Protein AF-A0ABD2AEQ9-F1 (afdb_monomer_lite)

Foldseek 3Di:
DDDDDDDDDPPDDPPPPPPVDPFPFDWDKDADPLGWIWIKTDGPFKIKTWTADSQRKIWMKMWGQDPVRDIKIKTWIQHPVGIDIDIPPDDDDPDDDDDDPVRVVVVVVVVVVVVVVVVVVVVVVVVVVVVVVVVVVVVVVVVVVVVVVVPDDPPDDD

Secondary structure (DSSP, 8-state):
-------------------------EEEEEE-TTS-EEEEEE-SSEEEEEEE-TTS-EEEEEEEE-TTSPEEEEEEEEETTEEEEEETTPPPPPPPPPPPHHHHHHHHHHHHHHHHHHHHHHHHHHHHHHHHHHHHHHHHHHHHHHHHHHSS------

Organism: Vespula squamosa (NCBI:txid30214)

Structure (mmCIF, N/CA/C/O backbone):
data_AF-A0ABD2AEQ9-F1
#
_entry.id   AF-A0ABD2AEQ9-F1
#
loop_
_atom_site.group_PDB
_atom_site.id
_atom_site.type_symbol
_atom_site.label_atom_id
_atom_site.label_alt_id
_atom_site.label_comp_id
_atom_site.label_asym_id
_atom_site.label_entity_id
_atom_site.label_seq_id
_atom_site.pdbx_PDB_ins_code
_atom_site.Cartn_x
_atom_site.Cartn_y
_atom_site.Cartn_z
_atom_site.occupancy
_atom_site.B_iso_or_equiv
_atom_site.auth_seq_id
_atom_site.auth_comp_id
_atom_site.auth_asym_id
_atom_site.auth_atom_id
_atom_site.pdbx_PDB_model_num
ATOM 1 N N . MET A 1 1 ? 43.096 48.940 -59.072 1.00 42.12 1 MET A N 1
ATOM 2 C CA . MET A 1 1 ? 42.589 48.435 -60.367 1.00 42.12 1 MET A CA 1
ATOM 3 C C . MET A 1 1 ? 42.604 46.909 -60.347 1.00 42.12 1 MET A C 1
ATOM 5 O O . MET A 1 1 ? 43.651 46.336 -60.105 1.00 42.12 1 MET A O 1
ATOM 9 N N . MET A 1 2 ? 41.408 46.332 -60.514 1.00 54.34 2 MET A N 1
ATOM 10 C CA . MET A 1 2 ? 40.975 44.951 -60.823 1.00 54.34 2 MET A CA 1
ATOM 11 C C . MET A 1 2 ? 41.945 43.755 -60.750 1.00 54.34 2 MET A C 1
ATOM 13 O O . MET A 1 2 ? 42.954 43.737 -61.450 1.00 54.34 2 MET A O 1
ATOM 17 N N . LYS A 1 3 ? 41.461 42.689 -60.079 1.00 47.34 3 LYS A N 1
ATOM 18 C CA . LYS A 1 3 ? 41.197 41.289 -60.540 1.00 47.34 3 LYS A CA 1
ATOM 19 C C . LYS A 1 3 ? 41.293 40.368 -59.302 1.00 47.34 3 LYS A C 1
ATOM 21 O O . LYS A 1 3 ? 42.216 40.536 -58.527 1.00 47.34 3 LYS A O 1
ATOM 26 N N . GLY A 1 4 ? 40.428 39.405 -59.003 1.00 49.38 4 GLY A N 1
ATOM 27 C CA . GLY A 1 4 ? 39.300 38.804 -59.699 1.00 49.38 4 GLY A CA 1
ATOM 28 C C . GLY A 1 4 ? 38.613 37.799 -58.755 1.00 49.38 4 GLY A C 1
ATOM 29 O O . GLY A 1 4 ? 39.162 37.409 -57.728 1.00 49.38 4 GLY A O 1
ATOM 30 N N . ILE A 1 5 ? 37.384 37.446 -59.109 1.00 57.69 5 ILE A N 1
ATOM 31 C CA . ILE A 1 5 ? 36.495 36.478 -58.457 1.00 57.69 5 ILE A CA 1
ATOM 32 C C . ILE A 1 5 ? 36.957 35.050 -58.782 1.00 57.69 5 ILE A C 1
ATOM 34 O O . ILE A 1 5 ? 37.357 34.823 -59.921 1.00 57.69 5 ILE A O 1
ATOM 38 N N . LEU A 1 6 ? 36.845 34.125 -57.815 1.00 50.03 6 LEU A N 1
ATOM 39 C CA . LEU A 1 6 ? 36.402 32.714 -57.932 1.00 50.03 6 LEU A CA 1
ATOM 40 C C . LEU A 1 6 ? 36.979 31.881 -56.766 1.00 50.03 6 LEU A C 1
ATOM 42 O O . LEU A 1 6 ? 38.193 31.788 -56.641 1.00 50.03 6 LEU A O 1
ATOM 46 N N . LEU A 1 7 ? 36.129 31.244 -55.948 1.00 50.50 7 LEU A N 1
ATOM 47 C CA . LEU A 1 7 ? 36.004 29.776 -55.875 1.00 50.50 7 LEU A CA 1
ATOM 48 C C . LEU A 1 7 ? 35.058 29.320 -54.742 1.00 50.50 7 LEU A C 1
ATOM 50 O O . LEU A 1 7 ? 35.221 29.674 -53.582 1.00 50.50 7 LEU A O 1
ATOM 54 N N . SER A 1 8 ? 34.129 28.452 -55.151 1.00 54.91 8 SER A N 1
ATOM 55 C CA . SER A 1 8 ? 33.589 27.276 -54.453 1.00 54.91 8 SER A CA 1
ATOM 56 C C . SER A 1 8 ? 32.903 27.423 -53.092 1.00 54.91 8 SER A C 1
ATOM 58 O O . SER A 1 8 ? 33.503 27.759 -52.076 1.00 54.91 8 SER A O 1
ATOM 60 N N . GLY A 1 9 ? 31.632 27.019 -53.089 1.00 56.56 9 GLY A N 1
ATOM 61 C CA . GLY A 1 9 ? 30.780 26.894 -51.921 1.00 56.56 9 GLY A CA 1
ATOM 62 C C . GLY A 1 9 ? 31.366 26.058 -50.786 1.00 56.56 9 GLY A C 1
ATOM 63 O O . GLY A 1 9 ? 31.871 24.956 -50.976 1.00 56.56 9 GLY A O 1
ATOM 64 N N . LEU A 1 10 ? 31.167 26.580 -49.582 1.00 56.66 10 LEU A N 1
ATOM 65 C CA . LEU A 1 10 ? 31.201 25.835 -48.333 1.00 56.66 10 LEU A CA 1
ATOM 66 C C . LEU A 1 10 ? 29.792 25.829 -47.716 1.00 56.66 10 LEU A C 1
ATOM 68 O O . LEU A 1 10 ? 29.600 26.107 -46.539 1.00 56.66 10 LEU A O 1
ATOM 72 N N . LEU A 1 11 ? 28.782 25.533 -48.540 1.00 60.44 11 LEU A N 1
ATOM 73 C CA . LEU A 1 11 ? 27.475 25.069 -48.076 1.00 60.44 11 LEU A CA 1
ATOM 74 C C . LEU A 1 11 ? 27.488 23.539 -48.094 1.00 60.44 11 LEU A C 1
ATOM 76 O O . LEU A 1 11 ? 26.859 22.922 -48.941 1.00 60.44 11 LEU A O 1
ATOM 80 N N . CYS A 1 12 ? 28.272 22.929 -47.212 1.00 45.34 12 CYS A N 1
ATOM 81 C CA . CYS A 1 12 ? 28.094 21.5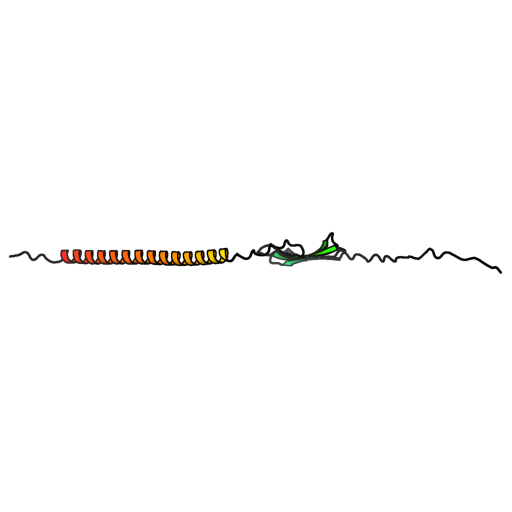43 -46.790 1.00 45.34 12 CYS A CA 1
ATOM 82 C C . CYS A 1 12 ? 29.101 21.278 -45.675 1.00 45.34 12 CYS A C 1
ATOM 84 O O . CYS A 1 12 ? 30.278 21.091 -45.957 1.00 45.34 12 CYS A O 1
ATOM 86 N N . CYS A 1 13 ? 28.645 21.337 -44.424 1.00 42.56 13 CYS A N 1
ATOM 87 C CA . CYS A 1 13 ? 29.040 20.449 -43.319 1.00 42.56 13 CYS A CA 1
ATOM 88 C C . CYS A 1 13 ? 28.590 21.016 -41.959 1.00 42.56 13 CYS A C 1
ATOM 90 O O . CYS A 1 13 ? 29.320 20.950 -40.976 1.00 42.56 13 CYS A O 1
ATOM 92 N N . LEU A 1 14 ? 27.327 21.450 -41.849 1.00 46.88 14 LEU A N 1
ATOM 93 C CA . LEU A 1 14 ? 26.572 21.163 -40.625 1.00 46.88 14 LEU A CA 1
ATOM 94 C C . LEU A 1 14 ? 26.219 19.670 -40.644 1.00 46.88 14 LEU A C 1
ATOM 96 O O . LEU A 1 14 ? 25.057 19.289 -40.741 1.00 46.88 14 LEU A O 1
ATOM 100 N N . ILE A 1 15 ? 27.234 18.804 -40.607 1.00 54.00 15 ILE A N 1
ATOM 101 C CA . ILE A 1 15 ? 26.997 17.416 -40.235 1.00 54.00 15 ILE A CA 1
ATOM 102 C C . ILE A 1 15 ? 26.853 17.467 -38.720 1.00 54.00 15 ILE A C 1
ATOM 104 O O . ILE A 1 15 ? 27.822 17.289 -37.982 1.00 54.00 15 ILE A O 1
ATOM 108 N N . LEU A 1 16 ? 25.628 17.748 -38.262 1.00 52.12 16 LEU A N 1
ATOM 109 C CA . LEU A 1 16 ? 25.184 17.244 -36.975 1.00 52.12 16 LEU A CA 1
ATOM 110 C C . LEU A 1 16 ? 25.390 15.735 -37.065 1.00 52.12 16 LEU A C 1
ATOM 112 O O . LEU A 1 16 ? 24.589 15.012 -37.657 1.00 52.12 16 LEU A O 1
ATOM 116 N N . LYS A 1 17 ? 26.513 15.260 -36.527 1.00 50.41 17 LYS A N 1
ATOM 117 C CA . LYS A 1 17 ? 26.681 13.857 -36.190 1.00 50.41 17 LYS A CA 1
ATOM 118 C C . LYS A 1 17 ? 25.689 13.589 -35.066 1.00 50.41 17 LYS A C 1
ATOM 120 O O . LYS A 1 17 ? 26.028 13.651 -33.892 1.00 50.41 17 LYS A O 1
ATOM 125 N N . SER A 1 18 ? 24.441 13.343 -35.449 1.00 54.31 18 SER A N 1
ATOM 126 C CA . SER A 1 18 ? 23.497 12.586 -34.648 1.00 54.31 18 SER A CA 1
ATOM 127 C C . SER A 1 18 ? 24.087 11.183 -34.548 1.00 54.31 18 SER A C 1
ATOM 129 O O . SER A 1 18 ? 23.841 10.312 -35.379 1.00 54.31 18 SER A O 1
ATOM 131 N N . SER A 1 19 ? 24.983 10.980 -33.583 1.00 52.75 19 SER A N 1
ATOM 132 C CA . SER A 1 19 ? 25.280 9.637 -33.122 1.00 52.75 19 SER A CA 1
ATOM 133 C C . SER A 1 19 ? 24.009 9.162 -32.432 1.00 52.75 19 SER A C 1
ATOM 135 O O . SER A 1 19 ? 23.799 9.466 -31.258 1.00 52.75 19 SER A O 1
ATOM 137 N N . GLY A 1 20 ? 23.133 8.486 -33.178 1.00 52.25 20 GLY A N 1
ATOM 138 C CA . GLY A 1 20 ? 22.083 7.676 -32.583 1.00 52.25 20 GLY A CA 1
ATOM 139 C C . GLY A 1 20 ? 22.770 6.701 -31.639 1.00 52.25 20 GLY A C 1
ATOM 140 O O . GLY A 1 20 ? 23.409 5.750 -32.088 1.00 52.25 20 GLY A O 1
ATOM 141 N N . GLN A 1 21 ? 22.752 7.006 -30.342 1.00 55.25 21 GLN A N 1
ATOM 142 C CA . GLN A 1 21 ? 23.272 6.091 -29.341 1.00 55.25 21 GLN A CA 1
ATOM 143 C C . GLN A 1 21 ? 22.453 4.803 -29.462 1.00 55.25 21 GLN A C 1
ATOM 145 O O . GLN A 1 21 ? 21.226 4.886 -29.583 1.00 55.25 21 GLN A O 1
ATOM 150 N N . PRO A 1 22 ? 23.089 3.620 -29.480 1.00 51.91 22 PRO A N 1
ATOM 151 C CA . PRO A 1 22 ? 22.338 2.380 -29.460 1.00 51.91 22 PRO A CA 1
ATOM 152 C C . PRO A 1 22 ? 21.494 2.373 -28.185 1.00 51.91 22 PRO A C 1
ATOM 154 O O . PRO A 1 22 ? 22.024 2.439 -27.075 1.00 51.91 22 PRO A O 1
ATOM 157 N N . VAL A 1 23 ? 20.173 2.338 -28.348 1.00 53.75 23 VAL A N 1
ATOM 158 C CA . VAL A 1 23 ? 19.245 2.123 -27.240 1.00 53.75 23 VAL A CA 1
ATOM 159 C C . VAL A 1 23 ? 19.423 0.680 -26.784 1.00 53.75 23 VAL A C 1
ATOM 161 O O . VAL A 1 23 ? 18.883 -0.257 -27.367 1.00 53.75 23 VAL A O 1
ATOM 164 N N . MET A 1 24 ? 20.275 0.487 -25.782 1.00 56.44 24 MET A N 1
ATOM 165 C CA . MET A 1 24 ? 20.486 -0.814 -25.163 1.00 56.44 24 MET A CA 1
ATOM 166 C C . MET A 1 24 ? 19.243 -1.144 -24.340 1.00 56.44 24 MET A C 1
ATOM 168 O O . MET A 1 24 ? 19.179 -0.841 -23.152 1.00 56.44 24 MET A O 1
ATOM 172 N N . ASN A 1 25 ? 18.244 -1.743 -24.987 1.00 64.44 25 ASN A N 1
ATOM 173 C CA . ASN A 1 25 ? 17.130 -2.367 -24.291 1.00 64.44 25 ASN A CA 1
ATOM 174 C C . ASN A 1 25 ? 17.664 -3.630 -23.613 1.00 64.44 25 ASN A C 1
ATOM 176 O O . ASN A 1 25 ? 17.755 -4.692 -24.228 1.00 64.44 25 ASN A O 1
ATOM 180 N N . VAL A 1 26 ? 18.106 -3.495 -22.367 1.00 71.69 26 VAL A N 1
ATOM 181 C CA . VAL A 1 26 ? 18.565 -4.633 -21.572 1.00 71.69 26 VAL A CA 1
ATOM 182 C C . VAL A 1 26 ? 17.319 -5.307 -21.022 1.00 71.69 26 VAL A C 1
ATOM 184 O O . VAL A 1 26 ? 16.560 -4.652 -20.323 1.00 71.69 26 VAL A O 1
ATOM 187 N N . LEU A 1 27 ? 17.101 -6.581 -21.342 1.00 80.75 27 LEU A N 1
ATOM 188 C CA . LEU A 1 27 ? 16.089 -7.438 -20.725 1.00 80.75 27 LEU A CA 1
ATOM 189 C C . LEU A 1 27 ? 16.820 -8.632 -20.109 1.00 80.75 27 LEU A C 1
ATOM 191 O O . LEU A 1 27 ? 17.446 -9.414 -20.822 1.00 80.75 27 LEU A O 1
ATOM 195 N N . LEU A 1 28 ? 16.773 -8.744 -18.786 1.00 84.56 28 LEU A N 1
ATOM 196 C CA . LEU A 1 28 ? 17.409 -9.803 -18.003 1.00 84.56 28 LEU A CA 1
ATOM 197 C C . LEU A 1 28 ? 16.321 -10.501 -17.190 1.00 84.56 28 LEU A C 1
ATOM 199 O O . LEU A 1 28 ? 15.486 -9.833 -16.587 1.00 84.56 28 LEU A O 1
ATOM 203 N N . GLY A 1 29 ? 16.315 -11.830 -17.162 1.00 90.94 29 GLY A N 1
ATOM 204 C CA . GLY A 1 29 ? 15.311 -12.593 -16.429 1.00 90.94 29 GLY A CA 1
ATOM 205 C C . GLY A 1 29 ? 15.783 -14.001 -16.094 1.00 90.94 29 GLY A C 1
ATOM 206 O O . GLY A 1 29 ? 16.489 -14.625 -16.883 1.00 90.94 29 GLY A O 1
ATOM 207 N N . TYR A 1 30 ? 15.386 -14.494 -14.926 1.00 93.69 30 TYR A N 1
ATOM 208 C CA . TYR A 1 30 ? 15.586 -15.863 -14.462 1.00 93.69 30 TYR A CA 1
ATOM 209 C C . TYR A 1 30 ? 14.367 -16.312 -13.652 1.00 93.69 30 TYR A C 1
ATOM 211 O O . TYR A 1 30 ? 13.788 -15.519 -12.909 1.00 93.69 30 TYR A O 1
ATOM 219 N N . GLN A 1 31 ? 14.009 -17.589 -13.765 1.00 95.81 31 GLN A N 1
ATOM 220 C CA . GLN A 1 31 ? 12.980 -18.231 -12.955 1.00 95.81 31 GLN A CA 1
ATOM 221 C C . GLN A 1 31 ? 13.430 -19.646 -12.587 1.00 95.81 31 GLN A C 1
ATOM 223 O O . GLN A 1 31 ? 13.971 -20.359 -13.435 1.00 95.81 31 GLN A O 1
ATOM 228 N N . ASP A 1 32 ? 13.203 -20.048 -11.337 1.00 95.06 32 ASP A N 1
ATOM 229 C CA . ASP A 1 32 ? 13.479 -21.405 -10.867 1.00 95.06 32 ASP A CA 1
ATOM 230 C C . ASP A 1 32 ? 12.215 -22.285 -10.817 1.00 95.06 32 ASP A C 1
ATOM 232 O O . ASP A 1 32 ? 11.086 -21.831 -11.022 1.00 95.06 32 ASP A O 1
ATOM 236 N N . SER A 1 33 ? 12.403 -23.577 -10.540 1.00 95.62 33 SER A N 1
ATOM 237 C CA . SER A 1 33 ? 11.308 -24.549 -10.431 1.00 95.62 33 SER A CA 1
ATOM 238 C C . SER A 1 33 ? 10.417 -24.359 -9.198 1.00 95.62 33 SER A C 1
ATOM 240 O O . SER A 1 33 ? 9.335 -24.940 -9.149 1.00 95.62 33 SER A O 1
ATOM 242 N N . LEU A 1 34 ? 10.851 -23.569 -8.211 1.00 94.31 34 LEU A N 1
ATOM 243 C CA . LEU A 1 34 ? 10.106 -23.273 -6.984 1.00 94.31 34 LEU A CA 1
ATOM 244 C C . LEU A 1 34 ? 9.218 -22.026 -7.132 1.00 94.31 34 LEU A C 1
ATOM 246 O O . LEU A 1 34 ? 8.524 -21.646 -6.192 1.00 94.31 34 LEU A O 1
ATOM 250 N N . GLY A 1 35 ? 9.211 -21.398 -8.313 1.00 93.00 35 GLY A N 1
ATOM 251 C CA . GLY A 1 35 ? 8.401 -20.216 -8.599 1.00 93.00 35 GLY A CA 1
ATOM 252 C C . GLY A 1 35 ? 9.033 -18.902 -8.139 1.00 93.00 35 GLY A C 1
ATOM 253 O O . GLY A 1 35 ? 8.349 -17.874 -8.150 1.00 93.00 35 GLY A O 1
ATOM 254 N N . GLN A 1 36 ? 10.314 -18.915 -7.761 1.00 97.44 36 GLN A N 1
ATOM 255 C CA . GLN A 1 36 ? 11.099 -17.700 -7.571 1.00 97.44 36 GLN A CA 1
ATOM 256 C C . GLN A 1 36 ? 11.506 -17.153 -8.929 1.00 97.44 36 GLN A C 1
ATOM 258 O O . GLN A 1 36 ? 11.815 -17.910 -9.853 1.00 97.44 36 GLN A O 1
ATOM 263 N N . TYR A 1 37 ? 11.550 -15.834 -9.043 1.00 97.12 37 TYR A N 1
ATOM 264 C CA . TYR A 1 37 ? 12.043 -15.189 -10.249 1.00 97.12 37 TYR A CA 1
ATOM 265 C C . TYR A 1 37 ? 12.781 -13.905 -9.921 1.00 97.12 37 TYR A C 1
ATOM 267 O O . TYR A 1 37 ? 12.609 -13.310 -8.860 1.00 97.12 37 TYR A O 1
ATOM 275 N N . SER A 1 38 ? 13.592 -13.471 -10.871 1.00 96.88 38 SER A N 1
ATOM 276 C CA . SER A 1 38 ? 14.185 -12.146 -10.908 1.00 96.88 38 SER A CA 1
ATOM 277 C C . SER A 1 38 ? 14.149 -11.680 -12.347 1.00 96.88 38 SER A C 1
ATOM 279 O O . SER A 1 38 ? 14.567 -12.421 -13.236 1.00 96.88 38 SER A O 1
ATOM 281 N N . PHE A 1 39 ? 13.640 -10.483 -12.595 1.00 96.19 39 PHE A N 1
ATOM 282 C CA . PHE A 1 39 ? 13.726 -9.875 -13.910 1.00 96.19 39 PHE A CA 1
ATOM 283 C C . PHE A 1 39 ? 13.995 -8.386 -13.802 1.00 96.19 39 PHE A C 1
ATOM 285 O O . PHE A 1 39 ? 13.674 -7.736 -12.810 1.00 96.19 39 PHE A O 1
ATOM 292 N N . GLY A 1 40 ? 14.548 -7.830 -14.865 1.00 96.62 40 GLY A N 1
ATOM 293 C CA . GLY A 1 40 ? 14.668 -6.401 -15.016 1.00 96.62 40 GLY A CA 1
ATOM 294 C C . GLY A 1 40 ? 14.791 -6.008 -16.471 1.00 96.62 40 GLY A C 1
ATOM 295 O O . GLY A 1 40 ? 15.261 -6.778 -17.313 1.00 96.62 40 GLY A O 1
ATOM 296 N N . TYR A 1 41 ? 14.362 -4.788 -16.756 1.00 95.31 41 TYR A N 1
ATOM 297 C CA . TYR A 1 41 ? 14.616 -4.162 -18.031 1.00 95.31 41 TYR A CA 1
ATOM 298 C C . TYR A 1 41 ? 15.024 -2.703 -17.881 1.00 95.31 41 TYR A C 1
ATOM 300 O O . TYR A 1 41 ? 14.703 -2.040 -16.895 1.00 95.31 41 TYR A O 1
ATOM 308 N N . SER A 1 42 ? 15.697 -2.197 -18.907 1.00 95.44 42 SER A N 1
ATOM 309 C CA . SER A 1 42 ? 15.975 -0.776 -19.075 1.00 95.44 42 SER A CA 1
ATOM 310 C C . SER A 1 42 ? 15.724 -0.392 -20.525 1.00 95.44 42 SER A C 1
ATOM 312 O O . SER A 1 42 ? 16.178 -1.089 -21.428 1.00 95.44 42 SER A O 1
ATOM 314 N N . THR A 1 43 ? 14.976 0.685 -20.735 1.00 92.81 43 THR A N 1
ATOM 315 C CA . THR A 1 43 ? 14.686 1.300 -22.037 1.00 92.81 43 THR A CA 1
ATOM 316 C C . THR A 1 43 ? 15.112 2.770 -22.005 1.00 92.81 43 THR A C 1
ATOM 318 O O . THR A 1 43 ? 15.665 3.242 -21.015 1.00 92.81 43 THR A O 1
ATOM 321 N N . LEU A 1 44 ? 14.834 3.526 -23.070 1.00 91.62 44 LEU A N 1
ATOM 322 C CA . LEU A 1 44 ? 15.178 4.949 -23.131 1.00 91.62 44 LEU A CA 1
ATOM 323 C C . LEU A 1 44 ? 14.482 5.800 -22.051 1.00 91.62 44 LEU A C 1
ATOM 325 O O . LEU A 1 44 ? 15.082 6.741 -21.542 1.00 91.62 44 LEU A O 1
ATOM 329 N N . ASN A 1 45 ? 13.223 5.503 -21.725 1.00 95.38 45 ASN A N 1
ATOM 330 C CA . ASN A 1 45 ? 12.378 6.347 -20.872 1.00 95.38 45 ASN A CA 1
ATOM 331 C C . ASN A 1 45 ? 11.785 5.609 -19.667 1.00 95.38 45 ASN A C 1
ATOM 333 O O . ASN A 1 45 ? 10.991 6.193 -18.933 1.00 95.38 45 ASN A O 1
ATOM 337 N N . SER A 1 46 ? 12.126 4.334 -19.480 1.00 96.75 46 SER A N 1
ATOM 338 C CA . SER A 1 46 ? 11.639 3.544 -18.356 1.00 96.75 46 SER A CA 1
ATOM 339 C C . SER A 1 46 ? 12.579 2.402 -18.000 1.00 96.75 46 SER A C 1
ATOM 341 O O . SER A 1 46 ? 13.257 1.845 -18.867 1.00 96.75 46 SER A O 1
ATOM 343 N N . ALA A 1 47 ? 12.574 2.017 -16.732 1.00 97.06 47 ALA A N 1
ATOM 344 C CA . ALA A 1 47 ? 13.276 0.845 -16.236 1.00 97.06 47 ALA A CA 1
ATOM 345 C C . ALA A 1 47 ? 12.443 0.152 -15.155 1.00 97.06 47 ALA A C 1
ATOM 347 O O . ALA A 1 47 ? 11.636 0.785 -14.474 1.00 97.06 47 ALA A O 1
ATOM 348 N N . ARG A 1 48 ? 12.644 -1.154 -14.987 1.00 97.44 48 ARG A N 1
ATOM 349 C CA . ARG A 1 48 ? 12.040 -1.942 -13.906 1.00 97.44 48 ARG A CA 1
ATOM 350 C C . ARG A 1 48 ? 12.989 -3.041 -13.468 1.00 97.44 48 ARG A C 1
ATOM 352 O O . ARG A 1 48 ? 13.687 -3.612 -14.296 1.00 97.44 48 ARG A O 1
ATOM 359 N N . SER A 1 49 ? 12.967 -3.372 -12.186 1.00 97.56 49 SER A N 1
ATOM 360 C CA . SER A 1 49 ? 13.58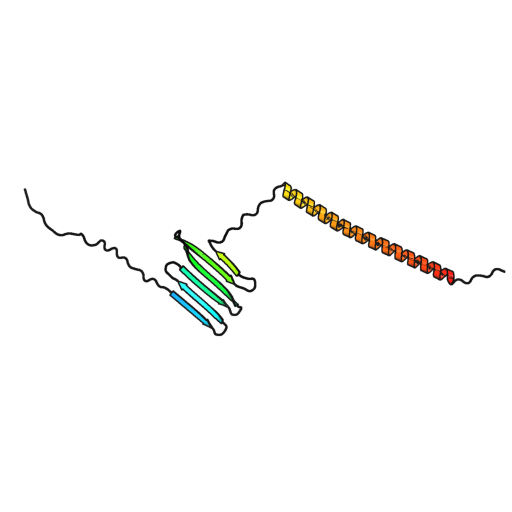4 -4.573 -11.625 1.00 97.56 49 SER A CA 1
ATOM 361 C C . SER A 1 49 ? 12.651 -5.157 -10.571 1.00 97.56 49 SER A C 1
ATOM 363 O O . SER A 1 49 ? 12.079 -4.404 -9.783 1.00 97.56 49 SER A O 1
ATOM 365 N N . GLU A 1 50 ? 12.460 -6.471 -10.570 1.00 97.88 50 GLU A N 1
ATOM 366 C CA . GLU A 1 50 ? 11.580 -7.168 -9.635 1.00 97.88 50 GLU A CA 1
ATOM 367 C C . GLU A 1 50 ? 12.112 -8.565 -9.315 1.00 97.88 50 GLU A C 1
ATOM 369 O O . GLU A 1 50 ? 12.611 -9.277 -10.187 1.00 97.88 50 GLU A O 1
ATOM 374 N N . ILE A 1 51 ? 11.973 -8.966 -8.054 1.00 97.88 51 ILE A N 1
ATOM 375 C CA . ILE A 1 51 ? 12.352 -10.281 -7.548 1.00 97.88 51 ILE A CA 1
ATOM 376 C C . ILE A 1 51 ? 11.189 -10.854 -6.742 1.00 97.88 51 ILE A C 1
ATOM 378 O O . ILE A 1 51 ? 10.631 -10.170 -5.882 1.00 97.88 51 ILE A O 1
ATOM 382 N N . LYS A 1 52 ? 10.878 -12.132 -6.966 1.00 97.94 52 LYS A N 1
ATOM 383 C CA . LYS A 1 52 ? 10.002 -12.936 -6.113 1.00 97.94 52 LYS A CA 1
ATOM 384 C C . LYS A 1 52 ? 10.814 -13.977 -5.361 1.00 97.94 52 LYS A C 1
ATOM 386 O O . LYS A 1 52 ? 11.508 -14.793 -5.964 1.00 97.94 52 LYS A O 1
ATOM 391 N N . THR A 1 53 ? 10.696 -13.950 -4.040 1.00 96.38 53 THR A N 1
ATOM 392 C CA . THR A 1 53 ? 11.343 -14.910 -3.136 1.00 96.38 53 THR A CA 1
ATOM 393 C C . THR A 1 53 ? 10.494 -16.168 -2.946 1.00 96.38 53 THR A C 1
ATOM 395 O O . THR A 1 53 ? 9.297 -16.172 -3.236 1.00 96.38 53 THR A O 1
ATOM 398 N N . VAL A 1 54 ? 11.098 -17.236 -2.414 1.00 95.62 54 VAL A N 1
ATOM 399 C CA . VAL A 1 54 ? 10.411 -18.516 -2.137 1.00 95.62 54 VAL A CA 1
ATOM 400 C C . VAL A 1 54 ? 9.212 -18.367 -1.197 1.00 95.62 54 VAL A C 1
ATOM 402 O O . VAL A 1 54 ? 8.233 -19.092 -1.330 1.00 95.62 54 VAL A O 1
ATOM 405 N N . ASN A 1 55 ? 9.249 -17.378 -0.301 1.00 94.50 55 ASN A N 1
ATOM 406 C CA . ASN A 1 55 ? 8.161 -17.084 0.632 1.00 94.50 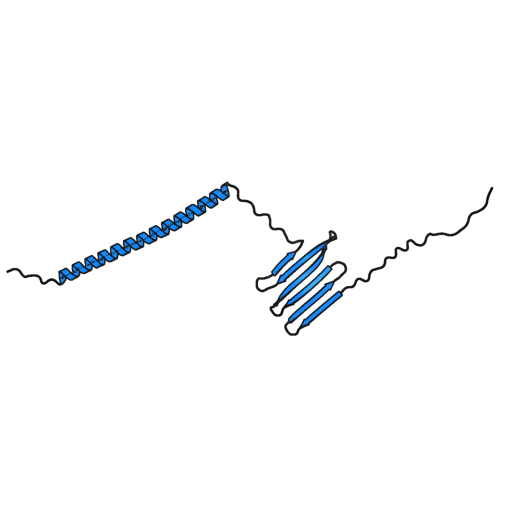55 ASN A CA 1
ATOM 407 C C . ASN A 1 55 ? 6.980 -16.364 -0.043 1.00 94.50 55 ASN A C 1
ATOM 409 O O . ASN A 1 55 ? 6.055 -15.945 0.634 1.00 94.50 55 ASN A O 1
ATOM 413 N N . GLY A 1 56 ? 7.019 -16.158 -1.362 1.00 95.31 56 GLY A N 1
ATOM 414 C CA . GLY A 1 56 ? 5.9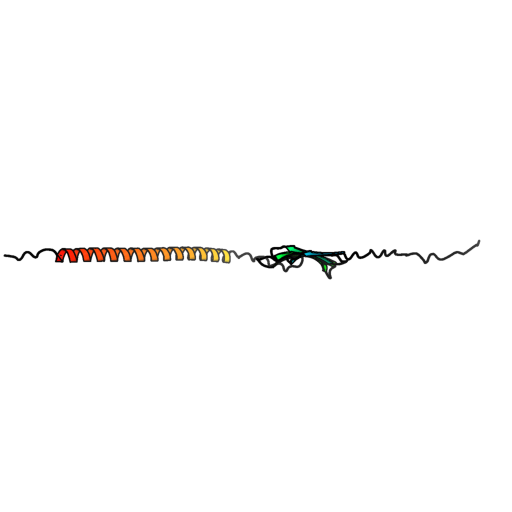78 -15.452 -2.103 1.00 95.31 56 GLY A CA 1
ATOM 415 C C . GLY A 1 56 ? 6.127 -13.931 -2.107 1.00 95.31 56 GLY A C 1
ATOM 416 O O . GLY A 1 56 ? 5.479 -13.291 -2.931 1.00 95.31 56 GLY A O 1
ATOM 417 N N . VAL A 1 57 ? 7.019 -13.369 -1.280 1.00 98.06 57 VAL A N 1
ATOM 418 C CA . VAL A 1 57 ? 7.265 -11.921 -1.212 1.00 98.06 57 VAL A CA 1
ATOM 419 C C . VAL A 1 57 ? 7.868 -11.419 -2.522 1.00 98.06 57 VAL A C 1
ATOM 421 O O . VAL A 1 57 ? 8.911 -11.928 -2.955 1.00 98.06 57 VAL A O 1
ATOM 424 N N . ILE A 1 58 ? 7.238 -10.402 -3.112 1.00 98.31 58 ILE A N 1
ATOM 425 C CA . ILE A 1 58 ? 7.684 -9.711 -4.326 1.00 98.31 58 ILE A CA 1
ATOM 426 C C . ILE A 1 58 ? 8.227 -8.343 -3.934 1.00 98.31 58 ILE A C 1
ATOM 428 O O . ILE A 1 58 ? 7.577 -7.598 -3.207 1.00 98.31 58 ILE A O 1
ATOM 432 N N . ARG A 1 59 ? 9.415 -7.996 -4.423 1.00 98.38 59 ARG A N 1
ATOM 433 C CA . ARG A 1 59 ? 10.008 -6.667 -4.247 1.00 98.38 59 ARG A CA 1
ATOM 434 C C . ARG A 1 59 ? 10.478 -6.152 -5.581 1.00 98.38 59 ARG A C 1
ATOM 436 O O . ARG A 1 59 ? 11.134 -6.883 -6.322 1.00 98.38 59 ARG A O 1
ATOM 443 N N . GLY A 1 60 ? 10.204 -4.893 -5.862 1.00 98.19 60 GLY A N 1
ATOM 444 C CA . GLY A 1 60 ? 10.696 -4.292 -7.081 1.00 98.19 60 GLY A CA 1
ATOM 445 C C . GLY A 1 60 ? 10.657 -2.784 -7.057 1.00 98.19 60 GLY A C 1
ATOM 446 O O . GLY A 1 60 ? 10.117 -2.153 -6.150 1.00 98.19 60 GLY A O 1
ATOM 447 N N . ALA A 1 61 ? 11.252 -2.224 -8.095 1.00 98.44 61 ALA A N 1
ATOM 448 C CA . ALA A 1 61 ? 11.204 -0.810 -8.381 1.00 98.44 61 ALA A CA 1
ATOM 449 C C . ALA A 1 61 ? 10.975 -0.609 -9.875 1.00 98.44 61 ALA A C 1
ATOM 451 O O . ALA A 1 61 ? 11.475 -1.382 -10.698 1.00 98.44 61 ALA A O 1
ATOM 452 N N . TYR A 1 62 ? 10.223 0.423 -10.230 1.00 97.88 62 TYR A N 1
ATOM 453 C CA . TYR A 1 62 ? 10.157 0.913 -11.599 1.00 97.88 62 TYR A CA 1
ATOM 454 C C . TYR A 1 62 ? 10.312 2.427 -11.626 1.00 97.88 62 TYR A C 1
ATOM 456 O O . TYR A 1 62 ? 9.979 3.123 -10.667 1.00 97.88 62 TYR A O 1
ATOM 464 N N . SER A 1 63 ? 10.821 2.931 -12.740 1.00 98.06 63 SER A N 1
ATOM 465 C CA . SER A 1 63 ? 10.899 4.356 -13.007 1.00 98.06 63 SER A CA 1
ATOM 466 C C . SER A 1 63 ? 10.522 4.660 -14.446 1.00 98.06 63 SER A C 1
ATOM 468 O O . SER A 1 63 ? 10.713 3.833 -15.342 1.00 98.06 63 SER A O 1
ATOM 470 N N . TYR A 1 64 ? 9.955 5.842 -14.662 1.00 97.50 64 TYR A N 1
ATOM 471 C CA . TYR A 1 64 ? 9.614 6.342 -15.987 1.00 97.50 64 TYR A CA 1
ATOM 472 C C . TYR A 1 64 ? 9.695 7.867 -16.039 1.00 97.50 64 TYR A C 1
ATOM 474 O O . TYR A 1 64 ? 9.594 8.535 -15.015 1.00 97.50 64 TYR A O 1
ATOM 482 N N . VAL A 1 65 ? 9.883 8.415 -17.235 1.00 97.44 65 VAL A N 1
ATOM 483 C CA . VAL A 1 65 ? 9.792 9.861 -17.482 1.00 97.44 65 VAL A CA 1
ATOM 484 C C . VAL A 1 65 ? 8.336 10.215 -17.785 1.00 97.44 65 VAL A C 1
ATOM 486 O O . VAL A 1 65 ? 7.747 9.620 -18.688 1.00 97.44 65 VAL A O 1
ATOM 489 N N . ASP A 1 66 ? 7.750 11.138 -17.024 1.00 95.88 66 ASP A N 1
ATOM 490 C CA . ASP A 1 66 ? 6.375 11.607 -17.232 1.00 95.88 66 ASP A CA 1
ATOM 491 C C . ASP A 1 66 ? 6.257 12.688 -18.326 1.00 95.88 66 ASP A C 1
ATOM 493 O O . ASP A 1 66 ? 7.248 13.106 -18.930 1.00 95.88 66 ASP A O 1
ATOM 497 N N . ASP A 1 67 ? 5.032 13.165 -18.567 1.00 96.44 67 ASP A N 1
ATOM 498 C CA . ASP A 1 67 ? 4.736 14.188 -19.581 1.00 96.44 67 ASP A CA 1
ATOM 499 C C . ASP A 1 67 ? 5.421 15.541 -19.309 1.00 96.44 67 ASP A C 1
ATOM 501 O O . ASP A 1 67 ? 5.588 16.348 -20.224 1.00 96.44 67 ASP A O 1
ATOM 505 N N . ASN A 1 68 ? 5.850 15.793 -18.068 1.00 96.06 68 ASN A N 1
ATOM 506 C CA . ASN A 1 68 ? 6.590 16.992 -17.675 1.00 96.06 68 ASN A CA 1
ATOM 507 C C . ASN A 1 68 ? 8.114 16.795 -17.769 1.00 96.06 68 ASN A C 1
ATOM 509 O O . ASN A 1 68 ? 8.874 17.703 -17.426 1.00 96.06 68 ASN A O 1
ATOM 513 N N . GLY A 1 69 ? 8.579 15.622 -18.210 1.00 95.94 69 GLY A N 1
ATOM 514 C CA . GLY A 1 69 ? 9.998 15.276 -18.259 1.00 95.94 69 GLY A CA 1
ATOM 515 C C . GLY A 1 69 ? 10.595 14.913 -16.896 1.00 95.94 69 GLY A C 1
ATOM 516 O O . GLY A 1 69 ? 11.819 14.839 -16.774 1.00 95.94 69 GLY A O 1
ATOM 517 N N . VAL A 1 70 ? 9.768 14.696 -15.869 1.00 97.06 70 VAL A N 1
ATOM 518 C CA . VAL A 1 70 ? 10.216 14.348 -14.516 1.00 97.06 70 VAL A CA 1
ATOM 519 C C . VAL A 1 70 ? 10.274 12.831 -14.375 1.00 97.06 70 VAL A C 1
ATOM 521 O O . VAL A 1 70 ? 9.366 12.114 -14.793 1.00 97.06 70 VAL A O 1
ATOM 524 N N . ILE A 1 71 ? 11.354 12.327 -13.775 1.00 97.19 71 ILE A N 1
ATOM 525 C CA . ILE A 1 71 ? 11.467 10.904 -13.456 1.00 97.19 71 ILE A CA 1
ATOM 526 C C . ILE A 1 71 ? 10.558 10.605 -12.269 1.00 97.19 71 ILE A C 1
ATOM 528 O O . ILE A 1 71 ? 10.785 11.090 -11.160 1.00 97.19 71 ILE A O 1
ATOM 532 N N . GLN A 1 72 ? 9.556 9.773 -12.512 1.00 98.12 72 GLN A N 1
ATOM 533 C CA . GLN A 1 72 ? 8.719 9.184 -11.487 1.00 98.12 72 GLN A CA 1
ATOM 534 C C . GLN A 1 72 ? 9.293 7.827 -11.108 1.00 98.12 72 GLN A C 1
ATOM 536 O O . GLN A 1 72 ? 9.570 7.005 -11.982 1.00 98.12 72 GLN A O 1
ATOM 541 N N . THR A 1 73 ? 9.463 7.595 -9.811 1.00 98.12 73 THR A N 1
ATOM 542 C CA . THR A 1 73 ? 10.024 6.353 -9.270 1.00 98.12 73 THR A CA 1
ATOM 543 C C . THR A 1 73 ? 9.039 5.743 -8.294 1.00 98.12 73 THR A C 1
ATOM 545 O O . THR A 1 73 ? 8.447 6.445 -7.470 1.00 98.12 73 THR A O 1
ATOM 548 N N . THR A 1 74 ? 8.878 4.429 -8.373 1.00 98.44 74 THR A N 1
ATOM 549 C CA . THR A 1 74 ? 8.035 3.645 -7.480 1.00 98.44 74 THR A CA 1
ATOM 550 C C . THR A 1 74 ? 8.813 2.439 -6.980 1.00 98.44 74 THR A C 1
ATOM 552 O O . THR A 1 74 ? 9.305 1.649 -7.781 1.00 98.44 74 THR A O 1
ATOM 555 N N . GLU A 1 75 ? 8.875 2.271 -5.666 1.00 98.38 75 GLU A N 1
ATOM 556 C CA . GLU A 1 75 ? 9.366 1.077 -4.982 1.00 98.38 75 GLU A CA 1
ATOM 557 C C . GLU A 1 75 ? 8.184 0.372 -4.320 1.00 98.38 75 GLU A C 1
ATOM 559 O O . GLU A 1 75 ? 7.307 1.027 -3.751 1.00 98.38 75 GLU A O 1
ATOM 564 N N . TYR A 1 76 ? 8.133 -0.954 -4.406 1.00 98.25 76 TYR A N 1
ATOM 565 C CA . TYR A 1 76 ? 7.027 -1.732 -3.858 1.00 98.25 76 TYR A CA 1
ATOM 566 C C . TYR A 1 76 ? 7.471 -3.056 -3.250 1.00 98.25 76 TYR A C 1
ATOM 568 O O . TYR A 1 76 ? 8.462 -3.670 -3.660 1.00 98.25 76 TYR A O 1
ATOM 576 N N . ILE A 1 77 ? 6.681 -3.499 -2.275 1.00 98.50 77 ILE A N 1
ATOM 577 C CA . ILE A 1 77 ? 6.784 -4.792 -1.607 1.00 98.50 77 ILE A CA 1
ATOM 578 C C . ILE A 1 77 ? 5.375 -5.383 -1.546 1.00 98.50 77 ILE A C 1
ATOM 580 O O . ILE A 1 77 ? 4.457 -4.728 -1.061 1.00 98.50 77 ILE A O 1
ATOM 584 N N . ALA A 1 78 ? 5.203 -6.601 -2.048 1.00 98.25 78 ALA A N 1
ATOM 585 C CA . ALA A 1 78 ? 4.009 -7.404 -1.820 1.00 98.25 78 ALA A CA 1
ATOM 586 C C . ALA A 1 78 ? 4.392 -8.570 -0.908 1.00 98.25 78 ALA A C 1
ATOM 588 O O . ALA A 1 78 ? 5.170 -9.433 -1.322 1.00 98.25 78 ALA A O 1
ATOM 589 N N . ASP A 1 79 ? 3.894 -8.567 0.321 1.00 97.69 79 ASP A N 1
ATOM 590 C CA . ASP A 1 79 ? 4.128 -9.592 1.338 1.00 97.69 79 ASP A CA 1
ATOM 591 C C . ASP A 1 79 ? 2.798 -10.066 1.953 1.00 97.69 79 ASP A C 1
ATOM 593 O O . ASP A 1 79 ? 1.725 -9.820 1.396 1.00 97.69 79 ASP A O 1
ATOM 597 N N . ASP A 1 80 ? 2.868 -10.801 3.064 1.00 97.50 80 ASP A N 1
ATOM 598 C CA . ASP A 1 80 ? 1.691 -11.351 3.743 1.00 97.50 80 ASP A CA 1
ATOM 599 C C . ASP A 1 80 ? 0.804 -10.261 4.380 1.00 97.50 80 ASP A C 1
ATOM 601 O O . ASP A 1 80 ? -0.396 -10.483 4.560 1.00 97.50 80 ASP A O 1
ATOM 605 N N . ASP A 1 81 ? 1.368 -9.085 4.686 1.00 97.44 81 ASP A N 1
ATOM 606 C CA . ASP A 1 81 ? 0.657 -7.945 5.280 1.00 97.44 81 ASP A CA 1
ATOM 607 C C . ASP A 1 81 ? 0.009 -7.041 4.210 1.00 97.44 81 ASP A C 1
ATOM 609 O O . ASP A 1 81 ? -0.832 -6.190 4.524 1.00 97.44 81 ASP A O 1
ATOM 613 N N . GLY A 1 82 ? 0.333 -7.259 2.930 1.00 97.19 82 GLY A N 1
ATOM 614 C CA . GLY A 1 82 ? -0.341 -6.663 1.784 1.00 97.19 82 GLY A CA 1
ATOM 615 C C . GLY A 1 82 ? 0.615 -6.027 0.777 1.00 97.19 82 GLY A C 1
ATOM 616 O O . GLY A 1 82 ? 1.700 -6.530 0.500 1.00 97.19 82 GLY A O 1
ATOM 617 N N . PHE A 1 83 ? 0.164 -4.933 0.155 1.00 97.62 83 PHE A N 1
ATOM 618 C CA . PHE A 1 83 ? 0.939 -4.190 -0.838 1.00 97.62 83 PHE A CA 1
ATOM 619 C C . PHE A 1 83 ? 1.412 -2.856 -0.263 1.00 97.62 83 PHE A C 1
ATOM 621 O O . PHE A 1 83 ? 0.611 -1.965 0.030 1.00 97.62 83 PHE A O 1
ATOM 628 N N . HIS A 1 84 ? 2.726 -2.713 -0.147 1.00 97.25 84 HIS A N 1
ATOM 629 C CA . HIS A 1 84 ? 3.405 -1.516 0.321 1.00 97.25 84 HIS A CA 1
ATOM 630 C C . HIS A 1 84 ? 4.053 -0.807 -0.862 1.00 97.25 84 HIS A C 1
ATOM 632 O O . HIS A 1 84 ? 4.747 -1.436 -1.658 1.00 97.25 84 HIS A O 1
ATOM 638 N N . VAL A 1 85 ? 3.847 0.505 -0.973 1.00 96.75 85 VAL A N 1
ATOM 639 C CA . VAL A 1 85 ? 4.366 1.307 -2.082 1.00 96.75 85 VAL A CA 1
ATOM 640 C C . VAL A 1 85 ? 4.904 2.642 -1.593 1.00 96.75 85 VAL A C 1
ATOM 642 O O . VAL A 1 85 ? 4.284 3.319 -0.774 1.00 96.75 85 VAL A O 1
ATOM 645 N N . ILE A 1 86 ? 6.056 3.028 -2.128 1.00 96.06 86 ILE A N 1
ATOM 646 C CA . ILE A 1 86 ? 6.646 4.354 -1.982 1.00 96.06 86 ILE A CA 1
ATOM 647 C C . ILE A 1 86 ? 6.826 4.890 -3.395 1.00 96.06 86 ILE A C 1
ATOM 649 O O . ILE A 1 86 ? 7.490 4.265 -4.217 1.00 96.06 86 ILE A O 1
ATOM 653 N N . SER A 1 87 ? 6.218 6.033 -3.704 1.00 96.75 87 SER A N 1
ATOM 654 C CA . SER A 1 87 ? 6.389 6.655 -5.013 1.00 96.75 87 SER A CA 1
ATOM 655 C C . SER A 1 87 ? 6.419 8.170 -4.941 1.00 96.75 87 SER A C 1
ATOM 657 O O . SER A 1 87 ? 5.814 8.780 -4.062 1.00 96.75 87 SER A O 1
ATOM 659 N N . THR A 1 88 ? 7.119 8.772 -5.897 1.00 95.94 88 THR A N 1
ATOM 660 C CA . THR A 1 88 ? 7.243 10.225 -6.066 1.00 95.94 88 THR A CA 1
ATOM 661 C C . THR A 1 88 ? 5.919 10.915 -6.397 1.00 95.94 88 THR A C 1
ATOM 663 O O . THR A 1 88 ? 5.786 12.111 -6.155 1.00 95.94 88 THR A O 1
ATOM 666 N N . ASN A 1 89 ? 4.932 10.177 -6.909 1.00 92.44 89 ASN A N 1
ATOM 667 C CA . ASN A 1 89 ? 3.621 10.687 -7.311 1.00 92.44 89 ASN A CA 1
ATOM 668 C C . ASN A 1 89 ? 2.453 10.111 -6.489 1.00 92.44 89 ASN A C 1
ATOM 670 O O . ASN A 1 89 ? 1.313 10.119 -6.959 1.00 92.44 89 ASN A O 1
ATOM 674 N N . LEU A 1 90 ? 2.706 9.609 -5.273 1.00 92.38 90 LEU A N 1
ATOM 675 C CA . LEU A 1 90 ? 1.610 9.212 -4.388 1.00 92.38 90 LEU A CA 1
ATOM 676 C C . LEU A 1 90 ? 0.809 10.439 -3.927 1.00 92.38 90 LEU A C 1
ATOM 678 O O . LEU A 1 90 ? 1.394 11.498 -3.676 1.00 92.38 90 LEU A O 1
ATOM 682 N N . PRO A 1 91 ? -0.520 10.309 -3.763 1.00 89.81 91 PRO A N 1
ATOM 683 C CA . PRO A 1 91 ? -1.315 11.360 -3.151 1.00 89.81 91 PRO A CA 1
ATOM 684 C C . PRO A 1 91 ? -0.801 11.614 -1.733 1.00 89.81 91 PRO A C 1
ATOM 686 O O . PRO A 1 91 ? -0.704 10.698 -0.916 1.00 89.81 91 PRO A O 1
ATOM 689 N N . GLN A 1 92 ? -0.467 12.867 -1.435 1.00 83.94 92 GLN A N 1
ATOM 690 C CA . GLN A 1 92 ? -0.130 13.255 -0.073 1.00 83.94 92 GLN A CA 1
ATOM 691 C C . GLN A 1 92 ? -1.408 13.296 0.756 1.00 83.94 92 GLN A C 1
ATOM 693 O O . GLN A 1 92 ? -2.374 13.973 0.393 1.00 83.94 92 GLN A O 1
ATOM 698 N N . SER A 1 93 ? -1.407 12.583 1.883 1.00 81.12 93 SER A N 1
ATOM 699 C CA . SER A 1 93 ? -2.455 12.752 2.881 1.00 81.12 93 SER A CA 1
ATOM 700 C C . SER A 1 93 ? -2.496 14.220 3.314 1.00 81.12 93 SER A C 1
ATOM 702 O O . SER A 1 93 ? -1.433 14.812 3.532 1.00 81.12 93 SER A O 1
ATOM 704 N N . PRO A 1 94 ? -3.691 14.821 3.451 1.00 83.38 94 PRO A N 1
ATOM 705 C CA . PRO A 1 94 ? -3.799 16.154 4.020 1.00 83.38 94 PRO A CA 1
ATOM 706 C C . PRO A 1 94 ? -3.137 16.163 5.398 1.00 83.38 94 PRO A C 1
ATOM 708 O O . PRO A 1 94 ? -3.219 15.182 6.144 1.00 83.38 94 PRO A O 1
ATOM 711 N N . LEU A 1 95 ? -2.457 17.265 5.717 1.00 82.94 95 LEU A N 1
ATOM 712 C CA . LEU A 1 95 ? -1.837 17.432 7.025 1.00 82.94 95 LEU A CA 1
ATOM 713 C C . LEU A 1 95 ? -2.896 17.232 8.122 1.00 82.94 95 LEU A C 1
ATOM 715 O O . LEU A 1 95 ? -4.043 17.657 7.930 1.00 82.94 95 LEU A O 1
ATOM 719 N N . PRO A 1 96 ? -2.542 16.597 9.256 1.00 82.88 96 PRO A N 1
ATOM 720 C CA . PRO A 1 96 ? -3.439 16.509 10.396 1.00 82.88 96 PRO A CA 1
ATOM 721 C C . PRO A 1 96 ? -3.947 17.905 10.756 1.00 82.88 96 PRO A C 1
ATOM 723 O O . PRO A 1 96 ? -3.168 18.852 10.857 1.00 82.88 96 PRO A O 1
ATOM 726 N N . VAL A 1 97 ? -5.262 18.042 10.911 1.00 83.94 97 VAL A N 1
ATOM 727 C CA . VAL A 1 97 ? -5.839 19.284 11.420 1.00 83.94 97 VAL A CA 1
ATOM 728 C C . VAL A 1 97 ? -5.514 19.339 12.905 1.00 83.94 97 VAL A C 1
ATOM 730 O O . VAL A 1 97 ? -5.953 18.475 13.662 1.00 83.94 97 VAL A O 1
ATOM 733 N N . GLU A 1 98 ? -4.729 20.333 13.308 1.00 85.12 98 GLU A N 1
ATOM 734 C CA . GLU A 1 98 ? -4.484 20.601 14.721 1.00 85.12 98 GLU A CA 1
ATOM 735 C C . GLU A 1 98 ? -5.807 20.963 15.402 1.00 85.12 98 GLU A C 1
ATOM 737 O O . GLU A 1 98 ? -6.557 21.824 14.931 1.00 85.12 98 GLU A O 1
ATOM 742 N N . ASP A 1 99 ? -6.105 20.287 16.510 1.00 87.44 99 ASP A N 1
ATOM 743 C CA . ASP A 1 99 ? -7.303 20.571 17.288 1.00 87.44 99 ASP A CA 1
ATOM 744 C C . ASP A 1 99 ? -7.235 21.994 17.848 1.00 87.44 99 ASP A C 1
ATOM 746 O O . ASP A 1 99 ? -6.228 22.415 18.425 1.00 87.44 99 ASP A O 1
ATOM 750 N N . THR A 1 100 ? -8.337 22.734 17.740 1.00 91.94 100 THR A N 1
ATOM 751 C CA . THR A 1 100 ? -8.436 24.039 18.396 1.00 91.94 100 THR A CA 1
ATOM 752 C C . THR A 1 100 ? -8.385 23.875 19.921 1.00 91.94 100 THR A C 1
ATOM 754 O O . THR A 1 100 ? -8.667 22.801 20.468 1.00 91.94 100 THR A O 1
ATOM 757 N N . ALA A 1 101 ? -8.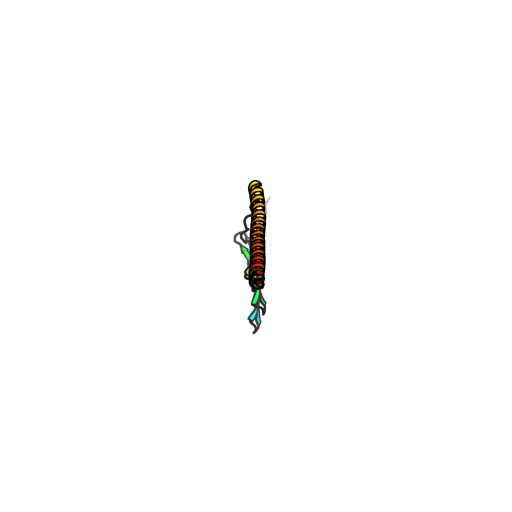040 24.945 20.644 1.00 93.81 101 ALA A N 1
ATOM 758 C CA . ALA A 1 101 ? -7.916 24.906 22.105 1.00 93.81 101 ALA A CA 1
ATOM 759 C C . ALA A 1 101 ? -9.205 24.414 22.794 1.00 93.81 101 ALA A C 1
ATOM 761 O O . ALA A 1 101 ? -9.154 23.713 23.808 1.00 93.81 101 ALA A O 1
ATOM 762 N N . GLU A 1 102 ? -10.363 24.724 22.212 1.00 93.44 102 GLU A N 1
ATOM 763 C CA . GLU A 1 102 ? -11.676 24.290 22.682 1.00 93.44 102 GLU A CA 1
ATOM 764 C C . GLU A 1 102 ? -11.861 22.780 22.520 1.00 93.44 102 GLU A C 1
ATOM 766 O O . GLU A 1 102 ? -12.351 22.120 23.436 1.00 93.44 102 GLU A O 1
ATOM 771 N N . VAL A 1 103 ? -11.438 22.214 21.385 1.00 94.88 103 VAL A N 1
ATOM 772 C CA . VAL A 1 103 ? -11.538 20.772 21.117 1.00 94.88 103 VAL A CA 1
ATOM 773 C C . VAL A 1 103 ? -10.626 19.988 22.058 1.00 94.88 103 VAL A C 1
ATOM 775 O O . VAL A 1 103 ? -11.038 18.962 22.604 1.00 94.88 103 VAL A O 1
ATOM 778 N N . LEU A 1 104 ? -9.424 20.500 22.334 1.00 93.31 104 LEU A N 1
ATOM 779 C CA . LEU A 1 104 ? -8.512 19.909 23.316 1.00 93.31 104 LEU A CA 1
ATOM 780 C C . LEU A 1 104 ? -9.104 19.933 24.730 1.00 93.31 104 LEU A C 1
ATOM 782 O O . LEU A 1 104 ? -9.075 18.917 25.433 1.00 93.31 104 LEU A O 1
ATOM 786 N N . ALA A 1 105 ? -9.684 21.064 25.138 1.00 95.75 105 ALA A N 1
ATOM 787 C CA . ALA A 1 105 ? -10.339 21.192 26.436 1.00 95.75 105 ALA A CA 1
ATOM 788 C C . ALA A 1 105 ? -11.551 20.256 26.553 1.00 95.75 105 ALA A C 1
ATOM 790 O O . ALA A 1 105 ? -11.692 19.555 27.557 1.00 95.75 105 ALA A O 1
ATOM 791 N N . ALA A 1 106 ? -12.385 20.182 25.513 1.00 96.31 106 ALA A N 1
ATOM 792 C CA . ALA A 1 106 ? -13.543 19.294 25.467 1.00 96.31 106 ALA A CA 1
ATOM 793 C C . ALA A 1 106 ? -13.128 17.818 25.536 1.00 96.31 106 ALA A C 1
ATOM 795 O O . ALA A 1 106 ? -13.712 17.042 26.294 1.00 96.31 106 ALA A O 1
ATOM 796 N N . ARG A 1 107 ? -12.075 17.434 24.806 1.00 94.94 107 ARG A N 1
ATOM 797 C CA . ARG A 1 107 ? -11.516 16.079 24.840 1.00 94.94 107 ARG A CA 1
ATOM 798 C C . ARG A 1 107 ? -11.002 15.725 26.232 1.00 94.94 107 ARG A C 1
ATOM 800 O O . ARG A 1 107 ? -11.325 14.655 26.745 1.00 94.94 107 ARG A O 1
ATOM 807 N N . LYS A 1 108 ? -10.249 16.628 26.863 1.00 97.38 108 LYS A N 1
ATOM 808 C CA . LYS A 1 108 ? -9.752 16.440 28.231 1.00 97.38 108 LYS A CA 1
ATOM 809 C C . LYS A 1 108 ? -10.903 16.270 29.224 1.00 97.38 108 LYS A C 1
ATOM 811 O O . LYS A 1 108 ? -10.922 15.290 29.964 1.00 97.38 108 LYS A O 1
ATOM 816 N N . ALA A 1 109 ? -11.885 17.171 29.189 1.00 97.31 109 ALA A N 1
ATOM 817 C CA . ALA A 1 109 ? -13.049 17.112 30.069 1.00 97.31 109 ALA A CA 1
ATOM 818 C C . ALA A 1 109 ? -13.847 15.813 29.875 1.00 97.31 109 ALA A C 1
ATOM 820 O O . ALA A 1 109 ? -14.287 15.201 30.848 1.00 97.31 109 ALA A O 1
ATOM 821 N N . HIS A 1 110 ? -13.991 15.354 28.629 1.00 97.69 110 HIS A N 1
ATOM 822 C CA . HIS A 1 110 ? -14.650 14.088 28.329 1.00 97.69 110 HIS A CA 1
ATOM 823 C C . HIS A 1 110 ? -13.896 12.893 28.923 1.00 97.69 110 HIS A C 1
ATOM 825 O O . HIS A 1 110 ? -14.512 12.051 29.575 1.00 97.69 110 HIS A O 1
ATOM 831 N N . PHE A 1 111 ? -12.573 12.828 28.744 1.00 97.56 111 PHE A N 1
ATOM 832 C CA . PHE A 1 111 ? -11.762 11.749 29.310 1.00 97.56 111 PHE A CA 1
ATOM 833 C C . PHE A 1 111 ? -11.807 11.730 30.840 1.00 97.56 111 PHE A C 1
ATOM 835 O O . PHE A 1 111 ? -11.962 10.665 31.434 1.00 97.56 111 PHE A O 1
ATOM 842 N N . GLU A 1 112 ? -11.738 12.892 31.487 1.00 98.06 112 GLU A N 1
ATOM 843 C CA . GLU A 1 112 ? -11.862 12.995 32.944 1.00 98.06 112 GLU A CA 1
ATOM 844 C C . GLU A 1 112 ? -13.240 12.524 33.423 1.00 98.06 112 GLU A C 1
ATOM 846 O O . GLU A 1 112 ? -13.334 11.688 34.327 1.00 98.06 112 GLU A O 1
ATOM 851 N N . ALA A 1 113 ? -14.313 12.982 32.773 1.00 97.25 113 ALA A N 1
ATOM 852 C CA . ALA A 1 113 ? -15.671 12.549 33.085 1.00 97.25 113 ALA A CA 1
ATOM 853 C C . ALA A 1 113 ? -15.852 11.035 32.885 1.00 97.25 113 ALA A C 1
ATOM 855 O O . ALA A 1 113 ? -16.471 10.371 33.720 1.00 97.25 113 ALA A O 1
ATOM 856 N N . PHE A 1 114 ? -15.275 10.476 31.818 1.00 98.06 114 PHE A N 1
ATOM 857 C CA . PHE A 1 114 ? -15.310 9.044 31.533 1.00 98.06 114 PHE A CA 1
ATOM 858 C C . PHE A 1 114 ? -14.627 8.229 32.638 1.00 98.06 114 PHE A C 1
ATOM 860 O O . PHE A 1 114 ? -15.208 7.268 33.146 1.00 98.06 114 PHE A O 1
ATOM 867 N N . LEU A 1 115 ? -13.431 8.640 33.070 1.00 98.06 115 LEU A N 1
ATOM 868 C CA . LEU A 1 115 ? -12.690 7.965 34.139 1.00 98.06 115 LEU A CA 1
ATOM 869 C C . LEU A 1 115 ? -13.429 8.031 35.479 1.00 98.06 115 LEU A C 1
ATOM 871 O O . LEU A 1 115 ? -13.520 7.026 36.187 1.00 98.06 115 LEU A O 1
ATOM 875 N N . ILE A 1 116 ? -14.002 9.189 35.816 1.00 97.56 116 ILE A N 1
ATOM 876 C CA . ILE A 1 116 ? -14.803 9.349 37.036 1.00 97.56 116 ILE A CA 1
ATOM 877 C C . ILE A 1 116 ? -16.025 8.429 36.982 1.00 97.56 116 ILE A C 1
ATOM 879 O O . ILE A 1 116 ? -16.287 7.701 37.940 1.00 97.56 116 ILE A O 1
ATOM 883 N N . ALA A 1 117 ? -16.753 8.404 35.863 1.00 97.12 117 ALA A N 1
ATOM 884 C CA . ALA A 1 117 ? -17.910 7.529 35.698 1.00 97.12 117 ALA A CA 1
ATOM 885 C C . ALA A 1 117 ? -17.526 6.042 35.818 1.00 97.12 117 ALA A C 1
ATOM 887 O O . ALA A 1 117 ? -18.218 5.265 36.486 1.00 97.12 117 ALA A O 1
ATOM 888 N N . GLU A 1 118 ? -16.396 5.632 35.240 1.00 97.56 118 GLU A N 1
ATOM 889 C CA . GLU A 1 118 ? -15.889 4.262 35.344 1.00 97.56 118 GLU A CA 1
ATOM 890 C C . GLU A 1 118 ? -15.534 3.890 36.796 1.00 97.56 118 GLU A C 1
ATOM 892 O O . GLU A 1 118 ? -15.887 2.814 37.290 1.00 97.56 118 GLU A O 1
ATOM 897 N N . GLN A 1 119 ? -14.891 4.799 37.531 1.00 96.88 119 GLN A N 1
ATOM 898 C CA . GLN A 1 119 ? -14.591 4.587 38.946 1.00 96.88 119 GLN A CA 1
ATOM 899 C C . GLN A 1 119 ? -15.867 4.512 39.783 1.00 96.88 119 GLN A C 1
ATOM 901 O O . GLN A 1 119 ? -16.029 3.582 40.574 1.00 96.88 119 GLN A O 1
ATOM 906 N N . MET A 1 120 ? -16.807 5.434 39.580 1.00 96.69 120 MET A N 1
ATOM 907 C CA . MET A 1 120 ? -18.070 5.458 40.319 1.00 96.69 120 MET A CA 1
ATOM 908 C C . MET A 1 120 ? -18.885 4.190 40.073 1.00 96.69 120 MET A C 1
ATOM 910 O O . MET A 1 120 ? -19.385 3.580 41.017 1.00 96.69 120 MET A O 1
ATOM 914 N N . THR A 1 121 ? -18.967 3.719 38.828 1.00 97.19 121 THR A N 1
ATOM 915 C CA . THR A 1 121 ? -19.664 2.463 38.511 1.00 97.19 121 THR A CA 1
ATOM 916 C C . THR A 1 121 ? -18.996 1.253 39.169 1.00 97.19 121 THR A C 1
ATOM 918 O O . THR A 1 121 ? -19.699 0.404 39.730 1.00 97.19 121 THR A O 1
ATOM 921 N N . LYS A 1 122 ? -17.656 1.186 39.195 1.00 97.44 122 LYS A N 1
ATOM 922 C CA . LYS A 1 122 ? -16.906 0.154 39.937 1.00 97.44 122 LYS A CA 1
ATOM 923 C C . LYS A 1 122 ? -17.196 0.214 41.439 1.00 97.44 122 LYS A C 1
ATOM 925 O O . LYS A 1 122 ? -17.481 -0.828 42.034 1.00 97.44 122 LYS A O 1
ATOM 930 N N . GLN A 1 123 ? -17.194 1.408 42.032 1.00 95.62 123 GLN A N 1
ATOM 931 C CA . GLN A 1 123 ? -17.474 1.610 43.458 1.00 95.62 123 GLN A CA 1
ATOM 932 C C . GLN A 1 123 ? -18.908 1.203 43.812 1.00 95.62 123 GLN A C 1
ATOM 934 O O . GLN A 1 123 ? -19.118 0.383 44.705 1.00 95.62 123 GLN A O 1
ATOM 939 N N . VAL A 1 124 ? -19.901 1.662 43.047 1.00 96.75 124 VAL A N 1
ATOM 940 C CA . VAL A 1 124 ? -21.309 1.272 43.229 1.00 96.75 124 VAL A CA 1
ATOM 941 C C . VAL A 1 124 ? -21.473 -0.244 43.104 1.00 96.75 124 VAL A C 1
ATOM 943 O O . VAL A 1 124 ? -22.181 -0.871 43.901 1.00 96.75 124 VAL A O 1
ATOM 946 N N . ARG A 1 125 ? -20.801 -0.867 42.126 1.00 96.44 125 ARG A N 1
ATOM 947 C CA . ARG A 1 125 ? -20.807 -2.327 41.955 1.00 96.44 125 ARG A CA 1
ATOM 948 C C . ARG A 1 125 ? -20.186 -3.037 43.161 1.00 96.44 125 ARG A C 1
ATOM 950 O O . ARG A 1 125 ? -20.738 -4.047 43.605 1.00 96.44 125 ARG A O 1
ATOM 957 N N . TYR A 1 126 ? -19.078 -2.529 43.697 1.00 96.38 126 TYR A N 1
ATOM 958 C CA . TYR A 1 126 ? -18.425 -3.064 44.893 1.00 96.38 126 TYR A CA 1
ATOM 959 C C . TYR A 1 126 ? -19.318 -2.945 46.135 1.00 96.38 126 TYR A C 1
ATOM 961 O O . TYR A 1 126 ? -19.535 -3.934 46.838 1.00 96.38 126 TYR A O 1
ATOM 969 N N . GLU A 1 127 ? -19.923 -1.781 46.372 1.00 96.56 127 GLU A N 1
ATOM 970 C CA . GLU A 1 127 ? -20.804 -1.570 47.521 1.00 96.56 127 GLU A CA 1
ATOM 971 C C . GLU A 1 127 ? -22.054 -2.448 47.482 1.00 96.56 127 GLU A C 1
ATOM 973 O O . GLU A 1 127 ? -22.451 -3.002 48.512 1.00 96.56 127 GLU A O 1
ATOM 978 N N . LYS A 1 128 ? -22.664 -2.622 46.300 1.00 95.69 128 LYS A N 1
ATOM 979 C CA . LYS A 1 128 ? -23.794 -3.546 46.122 1.00 95.69 128 LYS A CA 1
ATOM 980 C C . LYS A 1 128 ? -23.400 -4.972 46.508 1.00 95.69 128 LYS A C 1
ATOM 982 O O . LYS A 1 128 ? -24.134 -5.613 47.263 1.00 95.69 128 LYS A O 1
ATOM 987 N N . LYS A 1 129 ? -22.227 -5.447 46.062 1.00 95.50 129 LYS A N 1
ATOM 988 C CA . LYS A 1 129 ? -21.690 -6.761 46.461 1.00 95.50 129 LYS A CA 1
ATOM 989 C C . LYS A 1 129 ? -21.470 -6.843 47.977 1.00 95.50 129 LYS A C 1
ATOM 991 O O . LYS A 1 129 ? -21.926 -7.799 48.599 1.00 95.50 129 LYS A O 1
ATOM 996 N N . ARG A 1 130 ? -20.850 -5.824 48.587 1.00 96.12 130 ARG A N 1
ATOM 997 C CA . ARG A 1 130 ? -20.582 -5.775 50.038 1.00 96.12 130 ARG A CA 1
ATOM 998 C C . ARG A 1 130 ? -21.868 -5.792 50.875 1.00 96.12 130 ARG A C 1
ATOM 1000 O O . ARG A 1 130 ? -21.933 -6.502 51.875 1.00 96.12 130 ARG A O 1
ATOM 1007 N N . LYS A 1 131 ? -22.898 -5.030 50.484 1.00 94.81 131 LYS A N 1
ATOM 1008 C CA . LYS A 1 131 ? -24.202 -4.994 51.178 1.00 94.81 131 LYS A CA 1
ATOM 1009 C C . LYS A 1 131 ? -24.967 -6.311 51.034 1.00 94.81 131 LYS A C 1
ATOM 1011 O O . LYS A 1 131 ? -25.581 -6.736 52.008 1.00 94.81 131 LYS A O 1
ATOM 1016 N N . LYS A 1 132 ? -24.912 -6.956 49.861 1.00 94.31 132 LYS A N 1
ATOM 1017 C CA . LYS A 1 132 ? -25.494 -8.290 49.645 1.00 94.31 132 LYS A CA 1
ATOM 1018 C C . LYS A 1 132 ? -24.847 -9.320 50.577 1.00 94.31 132 LYS A C 1
ATOM 1020 O O . LYS A 1 132 ? -25.569 -9.946 51.342 1.00 94.31 132 LYS A O 1
ATOM 1025 N N . LYS A 1 133 ? -23.509 -9.361 50.627 1.00 93.81 133 LYS A N 1
ATOM 1026 C CA . LYS A 1 133 ? -22.765 -10.254 51.530 1.00 93.81 133 LYS A CA 1
ATOM 1027 C C . LYS A 1 133 ? -23.126 -10.035 53.007 1.00 93.81 133 LYS A C 1
ATOM 1029 O O . LYS A 1 133 ? -23.450 -10.990 53.693 1.00 93.81 133 LYS A O 1
ATOM 1034 N N . ARG A 1 134 ? -23.174 -8.779 53.484 1.00 94.69 134 ARG A N 1
ATOM 1035 C CA . ARG A 1 134 ? -23.589 -8.472 54.876 1.00 94.69 134 ARG A CA 1
ATOM 1036 C C . ARG A 1 134 ? -25.026 -8.902 55.195 1.00 94.69 134 ARG A C 1
ATOM 1038 O O . ARG A 1 134 ? -25.324 -9.160 56.355 1.00 94.69 134 ARG A O 1
ATOM 1045 N N . LYS A 1 135 ? -25.936 -8.895 54.213 1.00 91.12 135 LYS A N 1
ATOM 1046 C CA . LYS A 1 135 ? -27.312 -9.386 54.398 1.00 91.12 135 LYS A CA 1
ATOM 1047 C C . LYS A 1 135 ? -27.360 -10.914 54.427 1.00 91.12 135 LYS A C 1
ATOM 1049 O O . LYS A 1 135 ? -28.088 -11.450 55.248 1.00 91.12 135 LYS A O 1
ATOM 1054 N N . GLU A 1 136 ? -26.585 -11.579 53.573 1.00 90.00 136 GLU A N 1
ATOM 1055 C CA . GLU A 1 136 ? -26.448 -13.042 53.560 1.00 90.00 136 GLU A CA 1
ATOM 1056 C C . GLU A 1 136 ? -25.836 -13.557 54.873 1.00 90.00 136 GLU A C 1
ATOM 1058 O O . GLU A 1 136 ? -26.412 -14.452 55.477 1.00 90.00 136 GLU A O 1
ATOM 1063 N N . GLU A 1 137 ? -24.766 -12.925 55.376 1.00 89.12 137 GLU A N 1
ATOM 1064 C CA . GLU A 1 137 ? -24.159 -13.248 56.684 1.00 89.12 137 GLU A CA 1
ATOM 1065 C C . GLU A 1 137 ? -25.155 -13.047 57.841 1.00 89.12 137 GLU A C 1
ATOM 1067 O O . GLU A 1 137 ? -25.341 -13.935 58.663 1.00 89.12 137 GLU A O 1
ATOM 1072 N N . LYS A 1 138 ? -25.889 -11.923 57.874 1.00 86.44 138 LYS A N 1
ATOM 1073 C CA . LYS A 1 138 ? -26.926 -11.710 58.903 1.00 86.44 138 LYS A CA 1
ATOM 1074 C C . LYS A 1 138 ? -28.070 -12.721 58.826 1.00 86.44 138 LYS A C 1
ATOM 1076 O O . LYS A 1 138 ? -28.607 -13.097 59.862 1.00 86.44 138 LYS A O 1
ATOM 1081 N N . SER A 1 139 ? -28.454 -13.125 57.616 1.00 85.00 139 SER A N 1
ATOM 1082 C CA . SER A 1 139 ? -29.494 -14.131 57.408 1.00 85.00 139 SER A CA 1
ATOM 1083 C C . SER A 1 139 ? -29.037 -15.511 57.879 1.00 85.00 139 SER A C 1
ATOM 1085 O O . SER A 1 139 ? -29.847 -16.218 58.469 1.00 85.00 139 SER A O 1
ATOM 1087 N N . SER A 1 140 ? -27.771 -15.892 57.656 1.00 84.44 140 SER A N 1
ATOM 1088 C CA . SER A 1 140 ? -27.250 -17.169 58.161 1.00 84.44 140 SER A CA 1
ATOM 1089 C C . SER A 1 140 ? -27.094 -17.163 59.677 1.00 84.44 140 SER A C 1
ATOM 1091 O O . SER A 1 140 ? -27.444 -18.150 60.313 1.00 84.44 140 SER A O 1
ATOM 1093 N N . ASP A 1 141 ? -26.633 -16.053 60.263 1.00 85.38 141 ASP A N 1
ATOM 1094 C CA . ASP A 1 141 ? -26.523 -15.917 61.720 1.00 85.38 141 ASP A CA 1
ATOM 1095 C C . ASP A 1 141 ? -27.905 -16.018 62.382 1.00 85.38 141 ASP A C 1
ATOM 1097 O O . ASP A 1 141 ? -28.080 -16.765 63.339 1.00 85.38 141 ASP A O 1
ATOM 1101 N N . GLN A 1 142 ? -28.923 -15.326 61.850 1.00 81.69 142 GLN A N 1
ATOM 1102 C CA . GLN A 1 142 ? -30.295 -15.436 62.366 1.00 81.69 142 GLN A CA 1
ATOM 1103 C C . GLN A 1 142 ? -30.869 -16.846 62.232 1.00 81.69 142 GLN A C 1
ATOM 1105 O O . GLN A 1 142 ? -31.486 -17.328 63.180 1.00 81.69 142 GLN A O 1
ATOM 1110 N N . GLN A 1 143 ? -30.623 -17.521 61.108 1.00 79.44 143 GLN A N 1
ATOM 1111 C CA . GLN A 1 143 ? -31.058 -18.903 60.924 1.00 79.44 143 GLN A CA 1
ATOM 1112 C C . GLN A 1 143 ? -30.368 -19.852 61.921 1.00 79.44 143 GLN A C 1
ATOM 1114 O O . GLN A 1 143 ? -31.027 -20.712 62.500 1.00 79.44 143 GLN A O 1
ATOM 1119 N N . TYR A 1 144 ? -29.075 -19.649 62.196 1.00 78.81 144 TYR A N 1
ATOM 1120 C CA . TYR A 1 144 ? -28.331 -20.423 63.194 1.00 78.81 144 TYR A CA 1
ATOM 1121 C C . TYR A 1 144 ? -28.924 -20.262 64.604 1.00 78.81 144 TYR A C 1
ATOM 1123 O O . TYR A 1 144 ? -29.152 -21.251 65.301 1.00 78.81 144 TYR A O 1
ATOM 1131 N N . TYR A 1 145 ? -29.246 -19.029 65.015 1.00 72.44 145 TYR A N 1
ATOM 1132 C CA . TYR A 1 145 ? -29.850 -18.775 66.329 1.00 72.44 145 TYR A CA 1
ATOM 1133 C C . TYR A 1 145 ? -31.282 -19.317 66.457 1.00 72.44 145 TYR A C 1
ATOM 1135 O O . TYR A 1 145 ? -31.694 -19.707 67.552 1.00 72.44 145 TYR A O 1
ATOM 1143 N N . GLU A 1 146 ? -32.062 -19.342 65.376 1.00 77.69 146 GLU A N 1
ATOM 1144 C CA . GLU A 1 146 ? -33.400 -19.947 65.382 1.00 77.69 146 GLU A CA 1
ATOM 1145 C C . GLU A 1 146 ? -33.336 -21.480 65.463 1.00 77.69 146 GLU A C 1
ATOM 1147 O O . GLU A 1 146 ? -34.070 -22.073 66.260 1.00 77.69 146 GLU A O 1
ATOM 1152 N N . GLU A 1 147 ? -32.423 -22.122 64.727 1.00 75.50 147 GLU A N 1
ATOM 1153 C CA . GLU A 1 147 ? -32.206 -23.575 64.794 1.00 75.50 147 GLU A CA 1
ATOM 1154 C C . GLU A 1 147 ? -31.676 -24.020 66.176 1.00 75.50 147 GLU A C 1
ATOM 1156 O O . GLU A 1 147 ? -32.171 -25.001 66.741 1.00 75.50 147 GLU A O 1
ATOM 1161 N N . GLU A 1 148 ? -30.752 -23.270 66.791 1.00 73.56 148 GLU A N 1
ATOM 1162 C CA . GLU A 1 148 ? -30.216 -23.571 68.132 1.00 73.56 148 GLU A CA 1
ATOM 1163 C C . GLU A 1 148 ? -31.286 -23.446 69.238 1.00 73.56 148 GLU A C 1
ATOM 1165 O O . GLU A 1 148 ? -31.351 -24.270 70.158 1.00 73.56 148 GLU A O 1
ATOM 1170 N N . ASN A 1 149 ? -32.184 -22.458 69.139 1.00 66.12 149 ASN A N 1
ATOM 1171 C CA . ASN A 1 149 ? -33.284 -22.287 70.095 1.00 66.12 149 ASN A CA 1
ATOM 1172 C C . ASN A 1 149 ? -34.344 -23.397 69.999 1.00 66.12 149 ASN A C 1
ATOM 1174 O O . ASN A 1 149 ? -34.999 -23.702 70.999 1.00 66.12 149 ASN A O 1
ATOM 1178 N N . LEU A 1 150 ? -34.494 -24.034 68.834 1.00 66.38 150 LEU A N 1
ATOM 1179 C CA . LEU A 1 150 ? -35.406 -25.164 68.638 1.00 66.38 150 LEU A CA 1
ATOM 1180 C C . LEU A 1 150 ? -34.865 -26.477 69.238 1.00 66.38 150 LEU A C 1
ATOM 1182 O O . LEU A 1 150 ? -35.649 -27.361 69.582 1.00 66.38 150 LEU A O 1
ATOM 1186 N N . SER A 1 151 ? -33.542 -26.588 69.412 1.00 65.62 151 SER A N 1
ATOM 1187 C CA . SER A 1 151 ? -32.864 -27.757 69.994 1.00 65.62 151 SER A CA 1
ATOM 1188 C C . SER A 1 151 ? -32.764 -27.729 71.530 1.00 65.62 151 SER A C 1
ATOM 1190 O O . SER A 1 151 ? -32.351 -28.729 72.129 1.00 65.62 151 SER A O 1
ATOM 1192 N N . ARG A 1 152 ? -33.121 -26.622 72.205 1.00 63.25 152 ARG A N 1
ATOM 1193 C CA . ARG A 1 152 ? -33.105 -26.554 73.679 1.00 63.25 152 ARG A CA 1
ATOM 1194 C C . ARG A 1 152 ? -34.310 -27.292 74.285 1.00 63.25 152 ARG A C 1
ATOM 1196 O O . ARG A 1 152 ? -35.448 -26.998 73.915 1.00 63.25 152 ARG A O 1
ATOM 1203 N N . PRO A 1 153 ? -34.116 -28.198 75.267 1.00 65.88 153 PRO A N 1
ATOM 1204 C CA . PRO A 1 153 ? -35.227 -28.889 75.912 1.00 65.88 153 PRO A CA 1
ATOM 1205 C C . PRO A 1 153 ? -36.114 -27.881 76.647 1.00 65.88 153 PRO A C 1
ATOM 1207 O O . PRO A 1 153 ? -35.647 -27.155 77.527 1.00 65.88 153 PRO A O 1
ATOM 1210 N N . LYS A 1 154 ? -37.409 -27.842 76.315 1.00 64.12 154 LYS A N 1
ATOM 1211 C CA . LYS A 1 154 ? -38.382 -27.061 77.087 1.00 64.12 154 LYS A CA 1
ATOM 1212 C C . LYS A 1 154 ? -38.520 -27.692 78.471 1.00 64.12 154 LYS A C 1
ATOM 1214 O O . LYS A 1 154 ? -39.120 -28.759 78.600 1.00 64.12 154 LYS A O 1
ATOM 1219 N N . LEU A 1 155 ? -37.977 -27.033 79.495 1.00 61.50 155 LEU A N 1
ATOM 1220 C CA . LEU A 1 155 ? -38.236 -27.372 80.893 1.00 61.50 155 LEU A CA 1
ATOM 1221 C C . LEU A 1 155 ? -39.749 -27.252 81.126 1.00 61.50 155 LEU A C 1
ATOM 1223 O O . LEU A 1 155 ? -40.303 -26.153 81.121 1.00 61.50 155 LEU A O 1
ATOM 1227 N N . ARG A 1 156 ? -40.435 -28.394 81.241 1.00 54.91 156 A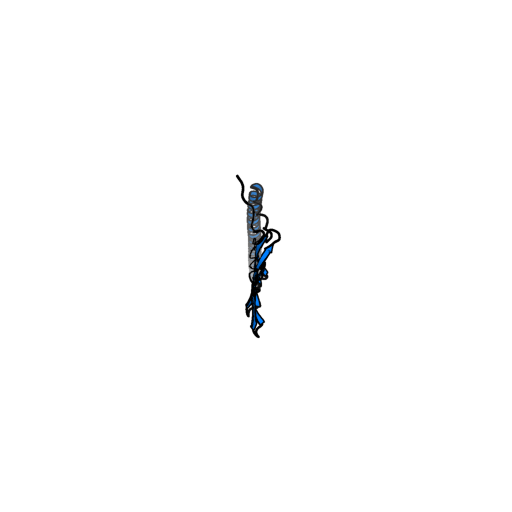RG A N 1
ATOM 1228 C CA . ARG A 1 156 ? -41.849 -28.434 81.621 1.00 54.91 156 ARG A CA 1
ATOM 1229 C C . ARG A 1 156 ? -41.925 -28.054 83.096 1.00 54.91 156 ARG A C 1
ATOM 1231 O O . ARG A 1 156 ? -41.376 -28.765 83.930 1.00 54.91 156 ARG A O 1
ATOM 1238 N N . GLY A 1 157 ? -42.539 -26.906 83.371 1.00 56.72 157 GLY A N 1
ATOM 1239 C CA . GLY A 1 157 ? -42.714 -26.381 84.722 1.00 56.72 157 GLY A CA 1
ATOM 1240 C C . GLY A 1 157 ? -43.505 -27.343 85.606 1.00 56.72 157 GLY A C 1
ATOM 1241 O O . GLY A 1 157 ? -44.484 -27.936 85.147 1.00 56.72 157 GLY A O 1
ATOM 1242 N N . ALA A 1 158 ? -43.036 -27.482 86.844 1.00 51.38 158 ALA A N 1
ATOM 1243 C CA . ALA A 1 158 ? -43.720 -28.100 87.972 1.00 51.38 158 ALA A CA 1
ATOM 1244 C C . ALA A 1 158 ? -44.086 -27.002 88.976 1.00 51.38 158 ALA A C 1
ATOM 1246 O O . ALA A 1 158 ? -43.296 -26.031 89.069 1.00 51.38 158 ALA A O 1
#

Radius of gyration: 45.24 Å; chains: 1; bounding box: 86×77×149 Å

InterPro domains:
  IPR000618 Insect cuticle protein [PF00379] (31-92)
  IPR000618 Insect cuticle protein [PR00947] (35-46)
  IPR000618 Insect cuticle protein [PR00947] (58-69)
  IPR000618 Insect cuticle protein [PR00947] (69-80)
  IPR000618 Insect cuticle protein [PS51155] (34-94)
  IPR031311 Chitin-binding type R&R consensus [PS00233] (60-85)
  IPR050468 Larval/pupal cuticle protein [PTHR10380] (31-122)

Sequence (158 aa):
MMKGILLSGLLCCLILKSSGQPVMNVLLGYQDSLGQYSFGYSTLNSARSEIKTVNGVIRGAYSYVDDNGVIQTTEYIADDDGFHVISTNLPQSPLPVEDTAEVLAARKAHFEAFLIAEQMTKQVRYEKKRKKKRKEEKSSDQQYYEEENLSRPKLRGA

pLDDT: mean 84.94, std 17.14, range [42.12, 98.5]